Protein AF-A0A1J3FRQ9-F1 (afdb_monomer_lite)

Sequence (116 aa):
YATVSEAVNVISCWYEDKTEWGMSIGWVYGSVTEDVVTGFRMHEKGWRSFYCVTEPDAFRGTAPINLTDRLHQVLRWATGSVEIFFSRNNAVLAGRKLKFLQRISYLNVGIYPFTS

pLDDT: mean 84.5, std 7.15, range [55.25, 94.12]

InterPro domains:
  IPR005150 Cellulose synthase [PF03552] (2-116)
  IPR029044 Nucleotide-diphospho-sugar transferases [G3DSA:3.90.550.10] (18-64)

Secondary structure (DSSP, 8-state):
-HHHHHHHHHTSTTTTTTSSBTTTBSS-SS-TTHHHHHHHHHHHTT--------SS-S---PPP-SHHHHHHHHHHHHHHHHHHHHSTT-GGG--TTS-HHHHHHHHHHHHGGGG-

Structure (mmCIF, N/CA/C/O backbone):
data_AF-A0A1J3FRQ9-F1
#
_entry.id   AF-A0A1J3FRQ9-F1
#
loop_
_atom_site.group_PDB
_atom_site.id
_atom_site.type_symbol
_atom_site.label_atom_id
_atom_site.label_alt_id
_atom_site.label_comp_id
_atom_site.label_asym_id
_atom_site.label_entity_id
_atom_site.label_seq_id
_atom_site.pdbx_PDB_ins_code
_atom_site.Cartn_x
_atom_site.Cartn_y
_atom_site.Cartn_z
_atom_site.occupancy
_atom_site.B_iso_or_equiv
_atom_site.auth_seq_id
_atom_site.auth_comp_id
_atom_site.auth_asym_id
_atom_site.auth_atom_id
_atom_site.pdbx_PDB_model_num
ATOM 1 N N . TYR A 1 1 ? -30.056 15.696 -3.832 1.00 63.34 1 TYR A N 1
ATOM 2 C CA . TYR A 1 1 ? -29.509 16.663 -2.857 1.00 63.34 1 TYR A CA 1
ATOM 3 C C . TYR A 1 1 ? -29.026 15.999 -1.570 1.00 63.34 1 TYR A C 1
ATOM 5 O O . TYR A 1 1 ? -27.914 16.305 -1.169 1.00 63.34 1 TYR A O 1
ATOM 13 N N . ALA A 1 2 ? -29.771 15.060 -0.966 1.00 81.00 2 ALA A N 1
ATOM 14 C CA . ALA A 1 2 ? -29.331 14.351 0.249 1.00 81.00 2 ALA A CA 1
ATOM 15 C C . ALA A 1 2 ? -27.987 13.606 0.087 1.00 81.00 2 ALA A C 1
ATOM 17 O O . ALA A 1 2 ? -27.070 13.817 0.871 1.00 81.00 2 ALA A O 1
ATOM 18 N N . THR A 1 3 ? -27.819 12.848 -0.999 1.00 88.19 3 THR A N 1
ATOM 19 C CA . THR A 1 3 ? -26.600 12.058 -1.268 1.00 88.19 3 THR A CA 1
ATOM 20 C C . THR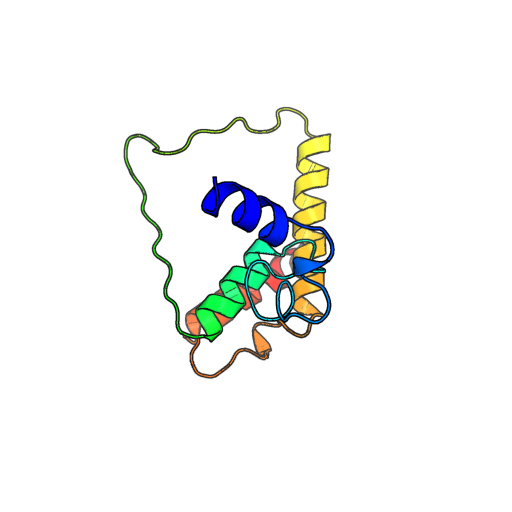 A 1 3 ? -25.328 12.897 -1.422 1.00 88.19 3 THR A C 1
ATOM 22 O O . THR A 1 3 ? -24.250 12.471 -1.026 1.00 88.19 3 THR A O 1
ATOM 25 N N . VAL A 1 4 ? -25.437 14.111 -1.973 1.00 92.88 4 VAL A N 1
ATOM 26 C CA . VAL A 1 4 ? -24.292 15.027 -2.121 1.00 92.88 4 VAL A CA 1
ATOM 27 C C . VAL A 1 4 ? -23.865 15.572 -0.759 1.00 92.88 4 VAL A C 1
ATOM 29 O O . VAL A 1 4 ? -22.675 15.641 -0.476 1.00 92.88 4 VAL A O 1
ATOM 32 N N . SER A 1 5 ? -24.826 15.911 0.103 1.00 91.12 5 SER A N 1
ATOM 33 C CA . SER A 1 5 ? -24.529 16.362 1.465 1.00 91.12 5 SER A CA 1
ATOM 34 C C . SER A 1 5 ? -23.865 15.265 2.300 1.00 91.12 5 SER A C 1
ATOM 36 O O . SER A 1 5 ? -22.962 15.553 3.078 1.00 91.12 5 SER A O 1
ATOM 38 N N . GLU A 1 6 ? -24.286 14.010 2.135 1.00 93.00 6 GLU A N 1
ATOM 39 C CA . GLU A 1 6 ? -23.662 12.869 2.812 1.00 93.00 6 GLU A CA 1
ATOM 40 C C . GLU A 1 6 ? -22.234 12.627 2.319 1.00 93.00 6 GLU A C 1
ATOM 42 O O . GLU A 1 6 ? -21.334 12.443 3.135 1.00 93.00 6 GLU A O 1
ATOM 47 N N . ALA A 1 7 ? -21.999 12.704 1.006 1.00 94.12 7 ALA A N 1
ATOM 48 C CA . ALA A 1 7 ? -20.657 12.571 0.446 1.00 94.12 7 ALA A CA 1
ATOM 49 C C . ALA A 1 7 ? -19.692 13.630 1.007 1.00 94.12 7 ALA A C 1
ATOM 51 O O . ALA A 1 7 ? -18.568 13.290 1.368 1.00 94.12 7 ALA A O 1
ATOM 52 N N . VAL A 1 8 ? -20.142 14.886 1.149 1.00 93.62 8 VAL A N 1
ATOM 53 C CA . VAL A 1 8 ? -19.346 15.970 1.760 1.00 93.62 8 VAL A CA 1
ATOM 54 C C . VAL A 1 8 ? -18.977 15.655 3.213 1.00 93.62 8 VAL A C 1
ATOM 56 O O . VAL A 1 8 ? -17.856 15.931 3.634 1.00 93.62 8 VAL A O 1
ATOM 59 N N . ASN A 1 9 ? -19.879 15.035 3.974 1.00 91.69 9 ASN A N 1
ATOM 60 C CA . ASN A 1 9 ? -19.593 14.650 5.356 1.00 91.69 9 ASN A CA 1
ATOM 61 C C . ASN A 1 9 ? -18.565 13.509 5.443 1.00 91.69 9 ASN A C 1
ATOM 63 O O . ASN A 1 9 ? -17.697 13.538 6.316 1.00 91.69 9 ASN A O 1
ATOM 67 N N . VAL A 1 10 ? -18.627 12.528 4.536 1.00 92.50 10 VAL A N 1
ATOM 68 C CA . VAL A 1 10 ? -17.710 11.371 4.524 1.00 92.50 10 VAL A CA 1
ATOM 69 C C . VAL A 1 10 ? -16.278 11.761 4.134 1.00 92.50 10 VAL A C 1
ATOM 71 O O . VAL A 1 10 ? -15.336 11.140 4.606 1.00 92.50 10 VAL A O 1
ATOM 74 N N . ILE A 1 11 ? -16.087 12.813 3.331 1.00 93.88 11 ILE A N 1
ATOM 75 C CA . ILE A 1 11 ? -14.746 13.318 2.967 1.00 93.88 11 ILE A CA 1
ATOM 76 C C . ILE A 1 11 ? -14.187 14.354 3.955 1.00 93.88 11 ILE A C 1
ATOM 78 O O . ILE A 1 11 ? -13.154 14.970 3.690 1.00 93.88 11 ILE A O 1
ATOM 82 N N . SER A 1 12 ? -14.889 14.621 5.058 1.00 93.38 12 SER A N 1
ATOM 83 C CA . SER A 1 12 ? -14.450 15.616 6.037 1.00 93.38 12 SER A CA 1
ATOM 84 C C . SER A 1 12 ? -13.185 15.160 6.774 1.00 93.38 12 SER A C 1
ATOM 86 O O . SER A 1 12 ? -12.974 13.972 7.004 1.00 93.38 12 SER A O 1
ATOM 88 N N . CYS A 1 13 ? -12.349 16.112 7.200 1.00 91.56 13 CYS A N 1
ATOM 89 C CA . CYS A 1 13 ? -11.085 15.815 7.887 1.00 91.56 13 CYS A CA 1
ATOM 90 C C . CYS A 1 13 ? -11.250 15.073 9.222 1.00 91.56 13 CYS A C 1
ATOM 92 O O . CYS A 1 13 ? -10.310 14.440 9.685 1.00 91.56 13 CYS A O 1
ATOM 94 N N . TRP A 1 14 ? -12.437 15.137 9.826 1.00 91.12 14 TRP A N 1
ATOM 95 C CA . TRP A 1 14 ? -12.762 14.468 11.085 1.00 91.12 14 TRP A CA 1
ATOM 96 C C . TRP A 1 14 ? -13.296 13.049 10.882 1.00 91.12 14 TRP A C 1
ATOM 98 O O . TRP A 1 14 ? -13.512 12.341 11.860 1.00 91.12 14 TRP A O 1
ATOM 108 N N . TYR A 1 15 ? -13.561 12.627 9.641 1.00 89.31 15 TYR A N 1
ATOM 109 C CA . TYR A 1 15 ? -14.200 11.338 9.376 1.00 89.31 15 TYR A CA 1
ATOM 110 C C . TYR A 1 15 ? -13.356 10.156 9.865 1.00 89.31 15 TYR A C 1
ATOM 112 O O . TYR A 1 15 ? -13.896 9.158 10.337 1.00 89.31 15 TYR A O 1
ATOM 120 N N . GLU A 1 16 ? -12.033 10.281 9.785 1.00 90.25 16 GLU A N 1
ATOM 121 C CA . GLU A 1 16 ? -11.104 9.226 10.186 1.00 90.25 16 GLU A CA 1
ATOM 122 C C . GLU A 1 16 ? -10.760 9.262 11.687 1.00 90.25 16 GLU A C 1
ATOM 124 O O . GLU A 1 16 ? -10.190 8.299 12.211 1.00 90.25 16 GLU A O 1
ATOM 129 N N . ASP A 1 17 ? -11.158 10.309 12.419 1.00 90.19 17 ASP A N 1
ATOM 130 C CA . ASP A 1 17 ? -10.833 10.449 13.839 1.00 90.19 17 ASP A CA 1
ATOM 131 C C . ASP A 1 17 ? -11.455 9.329 14.679 1.00 90.19 17 ASP A C 1
ATOM 133 O O . ASP A 1 17 ? -12.663 9.089 14.667 1.00 90.19 17 ASP A O 1
ATOM 137 N N . LYS A 1 18 ? -10.607 8.663 15.475 1.00 88.50 18 LYS A N 1
ATOM 138 C CA . LYS A 1 18 ? -10.972 7.516 16.332 1.00 88.50 18 LYS A CA 1
ATOM 139 C C . LYS A 1 18 ? -11.576 6.331 15.567 1.00 88.50 18 LYS A C 1
ATOM 141 O O . LYS A 1 18 ? -12.221 5.477 16.175 1.00 88.50 18 LYS A O 1
ATOM 146 N N . THR A 1 19 ? -11.357 6.260 14.259 1.00 91.38 19 THR A N 1
ATOM 147 C CA . THR A 1 19 ? -11.739 5.107 13.444 1.00 91.38 19 THR A CA 1
ATOM 148 C C . THR A 1 19 ? -10.556 4.159 13.239 1.00 91.38 19 THR A C 1
ATOM 150 O O . THR A 1 19 ? -9.425 4.454 13.623 1.00 91.38 19 THR A O 1
ATOM 153 N N . GLU A 1 20 ? -10.808 3.000 12.627 1.00 89.50 20 GLU A N 1
ATOM 154 C CA . GLU A 1 20 ? -9.746 2.063 12.233 1.00 89.50 20 GLU A CA 1
ATOM 155 C C . GLU A 1 20 ? -9.206 2.306 10.809 1.00 89.50 20 GLU A C 1
ATOM 157 O O . GLU A 1 20 ? -8.407 1.498 10.312 1.00 89.50 20 GLU A O 1
ATOM 162 N N . TRP A 1 21 ? -9.628 3.391 10.144 1.00 89.44 21 TRP A N 1
ATOM 163 C CA . TRP A 1 21 ? -9.068 3.814 8.857 1.00 89.44 21 TRP A CA 1
ATOM 164 C C . TRP A 1 21 ? -7.566 4.072 8.997 1.00 89.44 21 TRP A C 1
ATOM 166 O O . TRP A 1 21 ? -7.104 4.581 10.017 1.00 89.44 21 TRP A O 1
ATOM 176 N N . GLY A 1 22 ? -6.774 3.608 8.031 1.00 84.56 22 GLY A N 1
ATOM 177 C CA . GLY A 1 22 ? -5.314 3.711 8.095 1.00 84.56 22 GLY A CA 1
ATOM 178 C C . GLY A 1 22 ? -4.633 2.657 8.968 1.00 84.56 22 GLY A C 1
ATOM 179 O O . GLY A 1 22 ? -3.501 2.245 8.714 1.00 84.56 22 GLY A O 1
ATOM 180 N N . MET A 1 23 ? -5.331 2.182 10.002 1.00 84.44 23 MET A N 1
ATOM 181 C CA . MET A 1 23 ? -4.791 1.269 11.008 1.00 84.44 23 MET A CA 1
ATOM 182 C C . MET A 1 23 ? -5.080 -0.194 10.687 1.00 84.44 23 MET A C 1
ATOM 184 O O . MET A 1 23 ? -4.165 -1.015 10.730 1.00 84.44 23 MET A O 1
ATOM 188 N N . SER A 1 24 ? -6.331 -0.543 10.379 1.00 80.25 24 SER A N 1
ATOM 189 C CA . SER A 1 24 ? -6.769 -1.922 10.088 1.00 80.25 24 SER A CA 1
ATOM 190 C C . SER A 1 24 ? -7.585 -2.029 8.787 1.00 80.25 24 SER A C 1
ATOM 192 O O . SER A 1 24 ? -7.651 -3.114 8.177 1.00 80.25 24 SER A O 1
ATOM 194 N N . ILE A 1 25 ? -8.167 -0.899 8.366 1.00 86.06 25 ILE A N 1
ATOM 195 C CA . ILE A 1 25 ? -9.053 -0.731 7.216 1.00 86.06 25 ILE A CA 1
ATOM 196 C C . ILE A 1 25 ? -8.402 0.220 6.210 1.00 86.06 25 ILE A C 1
ATOM 198 O O . ILE A 1 25 ? -7.873 1.265 6.579 1.00 86.06 25 ILE A O 1
ATOM 202 N N . GLY A 1 26 ? -8.494 -0.139 4.930 1.00 88.19 26 GLY A N 1
ATOM 203 C CA . GLY A 1 26 ? -7.982 0.671 3.832 1.00 88.19 26 GLY A CA 1
ATOM 204 C C . GLY A 1 26 ? -6.470 0.558 3.648 1.00 88.19 26 GLY A C 1
ATOM 205 O O . GLY A 1 26 ? -5.872 -0.496 3.880 1.00 88.19 26 GLY A O 1
ATOM 206 N N . TRP A 1 27 ? -5.903 1.655 3.165 1.00 86.88 27 TRP A N 1
ATOM 207 C CA . TRP A 1 27 ? -4.481 1.875 2.940 1.00 86.88 27 TRP A CA 1
ATOM 208 C C . TRP A 1 27 ? -3.758 2.018 4.290 1.00 86.88 27 TRP A C 1
ATOM 210 O O . TRP A 1 27 ? -4.307 2.618 5.208 1.00 86.88 27 TRP A O 1
ATOM 220 N N . VAL A 1 28 ? -2.611 1.357 4.476 1.00 85.75 28 VAL A N 1
ATOM 221 C CA . VAL A 1 28 ? -1.918 1.314 5.776 1.00 85.75 28 VAL A CA 1
ATOM 222 C C . VAL A 1 28 ? -1.032 2.538 5.986 1.00 85.75 28 VAL A C 1
ATOM 224 O O . VAL A 1 28 ? 0.022 2.667 5.367 1.00 85.75 28 VAL A O 1
ATOM 227 N N . TYR A 1 29 ? -1.383 3.362 6.969 1.00 85.25 29 TYR A N 1
ATOM 228 C CA . TYR A 1 29 ? -0.668 4.606 7.241 1.00 85.25 29 TYR A CA 1
ATOM 229 C C . TYR A 1 29 ? 0.692 4.384 7.907 1.00 85.25 29 TYR A C 1
ATOM 231 O O . TYR A 1 29 ? 0.924 3.402 8.618 1.00 85.25 29 TYR A O 1
ATOM 239 N N . GLY A 1 30 ? 1.581 5.362 7.716 1.00 77.38 30 GLY A N 1
ATOM 240 C CA . GLY A 1 30 ? 2.863 5.431 8.415 1.00 77.38 30 GLY A CA 1
ATOM 241 C C . GLY A 1 30 ? 3.938 4.492 7.873 1.00 77.38 30 GLY A C 1
ATOM 242 O O . GLY A 1 30 ? 4.825 4.135 8.636 1.00 77.38 30 GLY A O 1
ATOM 243 N N . SER A 1 31 ? 3.862 4.092 6.596 1.00 76.88 31 SER A N 1
ATOM 244 C CA . SER A 1 31 ? 4.953 3.403 5.897 1.00 76.88 31 SER A CA 1
ATOM 245 C C . SER A 1 31 ? 5.248 4.050 4.547 1.00 76.88 31 SER A C 1
ATOM 247 O O . SER A 1 31 ? 4.332 4.364 3.791 1.00 76.88 31 SER A O 1
ATOM 249 N N . VAL A 1 32 ? 6.533 4.192 4.207 1.00 75.94 32 VAL A N 1
ATOM 250 C CA . VAL A 1 32 ? 6.976 4.675 2.883 1.00 75.94 32 VAL A CA 1
ATOM 251 C C . VAL A 1 32 ? 6.582 3.700 1.760 1.00 75.94 32 VAL A C 1
ATOM 253 O O . VAL A 1 32 ? 6.446 4.095 0.603 1.00 75.94 32 VAL A O 1
ATOM 256 N N . THR A 1 33 ? 6.370 2.432 2.109 1.00 78.88 33 THR A N 1
ATOM 257 C CA . THR A 1 33 ? 5.987 1.310 1.230 1.00 78.88 33 THR A CA 1
ATOM 258 C C . THR A 1 33 ? 4.643 0.722 1.645 1.00 78.88 33 THR A C 1
ATOM 260 O O . THR A 1 33 ? 4.453 -0.490 1.781 1.00 78.88 33 THR A O 1
ATOM 263 N N . GLU A 1 34 ? 3.701 1.618 1.903 1.00 84.19 34 GLU A N 1
ATOM 264 C CA . GLU A 1 34 ? 2.327 1.306 2.270 1.00 84.19 34 GLU A CA 1
ATOM 265 C C . GLU A 1 34 ? 1.645 0.330 1.287 1.00 84.19 34 GLU A C 1
ATOM 267 O O . GLU A 1 34 ? 0.859 -0.518 1.711 1.00 84.19 34 GLU A O 1
ATOM 272 N N . ASP A 1 35 ? 1.961 0.392 -0.006 1.00 86.19 35 ASP A N 1
ATOM 273 C CA . ASP A 1 35 ? 1.442 -0.502 -1.046 1.00 86.19 35 ASP A CA 1
ATOM 274 C C . ASP A 1 35 ? 1.765 -1.979 -0.762 1.00 86.19 35 ASP A C 1
ATOM 276 O O . ASP A 1 35 ? 0.874 -2.840 -0.752 1.00 86.19 35 ASP A O 1
ATOM 280 N N . VAL A 1 36 ? 3.027 -2.272 -0.443 1.00 85.19 36 VAL A N 1
ATOM 281 C CA . VAL A 1 36 ? 3.491 -3.621 -0.096 1.00 85.19 36 VAL A CA 1
ATOM 282 C C . VAL A 1 36 ? 2.865 -4.083 1.220 1.00 85.19 36 VAL A C 1
ATOM 284 O O . VAL A 1 36 ? 2.396 -5.222 1.323 1.00 85.19 36 VAL A O 1
ATOM 287 N N . VAL A 1 37 ? 2.813 -3.198 2.220 1.00 85.06 37 VAL A N 1
ATOM 288 C CA . VAL A 1 37 ? 2.270 -3.485 3.558 1.00 85.06 37 VAL A CA 1
ATOM 289 C C . VAL A 1 37 ? 0.770 -3.781 3.507 1.00 85.06 37 VAL A C 1
ATOM 291 O O . VAL A 1 37 ? 0.296 -4.732 4.140 1.00 85.06 37 VAL A O 1
ATOM 294 N N . THR A 1 38 ? 0.024 -3.000 2.730 1.00 87.88 38 THR A N 1
ATOM 295 C CA . THR A 1 38 ? -1.420 -3.163 2.539 1.00 87.88 38 THR A CA 1
ATOM 296 C C . THR A 1 38 ? -1.713 -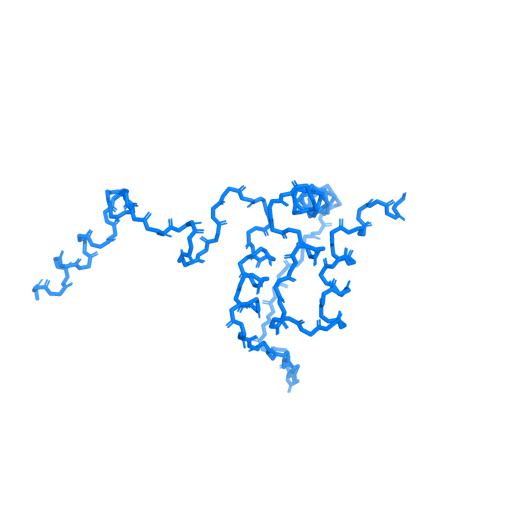4.491 1.846 1.00 87.88 38 THR A C 1
ATOM 298 O O . THR A 1 38 ? -2.505 -5.294 2.351 1.00 87.88 38 THR A O 1
ATOM 301 N N . GLY A 1 39 ? -1.001 -4.793 0.752 1.00 88.94 39 GLY A N 1
ATOM 302 C CA . GLY A 1 39 ? -1.123 -6.073 0.052 1.00 88.94 39 GLY A CA 1
ATOM 303 C C . GLY A 1 39 ? -0.780 -7.273 0.942 1.00 88.94 39 GLY A C 1
ATOM 304 O O . GLY A 1 39 ? -1.497 -8.277 0.941 1.00 88.94 39 GLY A O 1
ATOM 305 N N . PHE A 1 40 ? 0.270 -7.160 1.762 1.00 87.25 40 PHE A N 1
ATOM 306 C CA . PHE A 1 40 ? 0.637 -8.185 2.740 1.00 87.25 40 PHE A CA 1
ATOM 307 C C . PHE A 1 40 ? -0.492 -8.451 3.746 1.00 87.25 40 PHE A C 1
ATOM 309 O O . PHE A 1 40 ? -0.889 -9.606 3.923 1.00 87.25 40 PHE A O 1
ATOM 316 N N . ARG A 1 41 ? -1.078 -7.405 4.348 1.00 86.12 41 ARG A N 1
ATOM 317 C CA . ARG A 1 41 ? -2.196 -7.557 5.299 1.00 86.12 41 ARG A CA 1
ATOM 318 C C . ARG A 1 41 ? -3.439 -8.164 4.660 1.00 86.12 41 ARG A C 1
ATOM 320 O O . ARG A 1 41 ? -4.120 -8.977 5.286 1.00 86.12 41 ARG A O 1
ATOM 327 N N . MET A 1 42 ? -3.749 -7.803 3.415 1.00 89.56 42 MET A N 1
ATOM 328 C CA . MET A 1 42 ? -4.848 -8.432 2.680 1.00 89.56 42 MET A CA 1
ATOM 329 C C . MET A 1 42 ? -4.585 -9.929 2.491 1.00 89.56 42 MET A C 1
ATOM 331 O O . MET A 1 42 ? -5.439 -10.759 2.805 1.00 89.56 42 MET A O 1
ATOM 335 N N . HIS A 1 43 ? -3.388 -10.314 2.055 1.00 90.19 43 HIS A N 1
ATOM 336 C CA . HIS A 1 43 ? -3.064 -11.729 1.899 1.00 90.19 43 HIS A CA 1
ATOM 337 C C . HIS A 1 43 ? -3.033 -12.493 3.232 1.00 90.19 43 HIS A C 1
ATOM 339 O O . HIS A 1 43 ? -3.462 -13.646 3.283 1.00 90.19 43 HIS A O 1
ATOM 345 N N . GLU A 1 44 ? -2.619 -11.860 4.332 1.00 86.19 44 GLU A N 1
ATOM 346 C CA . GLU A 1 44 ? -2.697 -12.451 5.672 1.00 86.19 44 GLU A CA 1
ATOM 347 C C . GLU A 1 44 ? -4.148 -12.715 6.110 1.00 86.19 44 GLU A C 1
ATOM 349 O O . GLU A 1 44 ? -4.444 -13.745 6.725 1.00 86.19 44 GLU A O 1
ATOM 354 N N . LYS A 1 45 ? -5.090 -11.848 5.716 1.00 87.50 45 LYS A N 1
ATOM 355 C CA . LYS A 1 45 ? -6.534 -12.072 5.909 1.00 87.50 45 LYS A CA 1
ATOM 356 C C . LYS A 1 45 ? -7.087 -13.214 5.032 1.00 87.50 45 LYS A C 1
ATOM 358 O O . LYS A 1 45 ? -8.201 -13.673 5.284 1.00 87.50 45 LYS A O 1
ATOM 363 N N . GLY A 1 46 ? -6.304 -13.739 4.084 1.00 88.38 46 GLY A N 1
ATOM 364 C CA . GLY A 1 46 ? -6.644 -14.882 3.227 1.00 88.38 46 GLY A CA 1
ATOM 365 C C . GLY A 1 46 ? -7.031 -14.513 1.794 1.00 88.38 46 GLY A C 1
ATOM 366 O O . GLY A 1 46 ? -7.430 -15.393 1.027 1.00 88.38 46 GLY A O 1
ATOM 367 N N . TRP A 1 47 ? -6.913 -13.236 1.420 1.00 91.12 47 TRP A N 1
ATOM 368 C CA . TRP A 1 47 ? -7.164 -12.782 0.054 1.00 91.12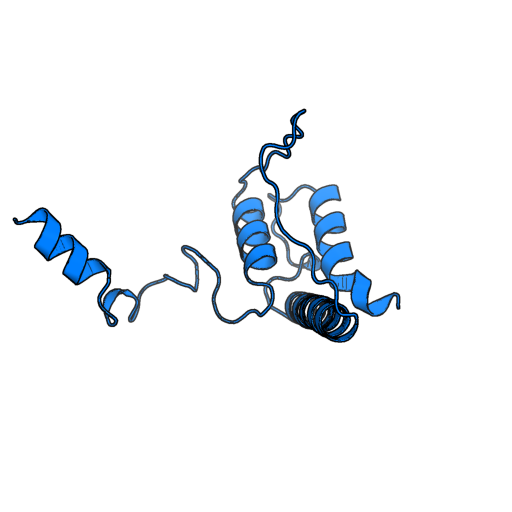 47 TRP A CA 1
ATOM 369 C C . TRP A 1 47 ? -6.123 -13.347 -0.921 1.00 91.12 47 TRP A C 1
ATOM 371 O O . TRP A 1 47 ? -5.016 -13.726 -0.532 1.00 91.12 47 TRP A O 1
ATOM 381 N N . ARG A 1 48 ? -6.479 -13.410 -2.207 1.00 90.25 48 ARG A N 1
ATOM 382 C CA . ARG A 1 48 ? -5.599 -13.873 -3.289 1.00 90.25 48 ARG A CA 1
ATOM 383 C C . ARG A 1 48 ? -5.538 -12.815 -4.382 1.00 90.25 48 ARG A C 1
ATOM 385 O O . ARG A 1 48 ? -6.578 -12.331 -4.814 1.00 90.25 48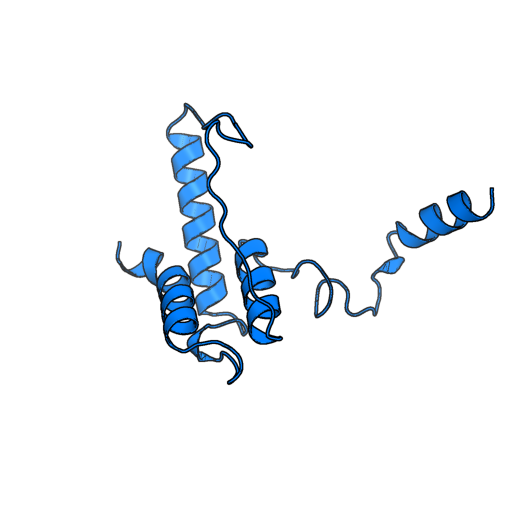 ARG A O 1
ATOM 392 N N . SER A 1 49 ? -4.330 -12.487 -4.820 1.00 91.62 49 SER A N 1
ATOM 393 C CA . SER A 1 49 ? -4.076 -11.629 -5.977 1.00 91.62 49 SER A CA 1
ATOM 394 C C . SER A 1 49 ? -3.887 -12.462 -7.245 1.00 91.62 49 SER A C 1
ATOM 396 O O . SER A 1 49 ? -3.514 -13.636 -7.187 1.00 91.62 49 SER A O 1
ATOM 398 N N . PHE A 1 50 ? -4.144 -11.838 -8.393 1.00 91.81 50 PHE A N 1
ATOM 399 C CA . PHE A 1 50 ? -3.886 -12.392 -9.718 1.00 91.81 50 PHE A CA 1
ATOM 400 C C . PHE A 1 50 ? -3.036 -11.405 -10.512 1.00 91.81 50 PHE A C 1
ATOM 402 O O . PHE A 1 50 ? -3.265 -10.199 -10.451 1.00 91.81 50 PHE A O 1
ATOM 409 N N . TYR A 1 51 ? -2.072 -11.929 -11.262 1.00 90.81 51 TYR A N 1
ATOM 410 C CA . TYR A 1 51 ? -1.261 -11.158 -12.195 1.00 90.81 51 TYR A CA 1
ATOM 411 C C . TYR A 1 51 ? -1.660 -11.556 -13.616 1.00 90.81 51 TYR A C 1
ATOM 413 O O . TYR A 1 51 ? -1.591 -12.734 -13.964 1.00 90.81 51 TYR A O 1
ATOM 421 N N . CYS A 1 52 ? -2.128 -10.589 -14.404 1.00 91.50 52 CYS A N 1
ATOM 422 C CA . CYS A 1 52 ? -2.597 -10.801 -15.769 1.00 91.50 52 CYS A CA 1
ATOM 423 C C . CYS A 1 52 ? -1.724 -9.990 -16.725 1.00 91.50 52 CYS A C 1
ATOM 425 O O . CYS A 1 52 ? -1.629 -8.770 -16.587 1.00 91.50 52 CYS A O 1
ATOM 427 N N . VAL A 1 53 ? -1.100 -10.672 -17.681 1.00 90.88 53 VAL A N 1
ATOM 428 C CA . VAL A 1 53 ? -0.343 -10.045 -18.767 1.00 90.88 53 VAL A CA 1
ATOM 429 C C . VAL A 1 53 ? -1.214 -10.099 -20.011 1.00 90.88 53 VAL A C 1
ATOM 431 O O . VAL A 1 53 ? -1.734 -11.157 -20.361 1.00 90.88 53 VAL A O 1
ATOM 434 N N . THR A 1 54 ? -1.399 -8.947 -20.644 1.00 90.56 54 THR A N 1
ATOM 435 C CA . THR A 1 54 ? -2.211 -8.795 -21.855 1.00 90.56 54 THR A CA 1
ATOM 436 C C . THR A 1 54 ? -1.321 -8.303 -22.979 1.00 90.56 54 THR A C 1
ATOM 438 O O . THR A 1 54 ? -0.393 -7.535 -22.736 1.00 90.56 54 THR A O 1
ATOM 441 N N . GLU A 1 55 ? -1.602 -8.756 -24.194 1.00 89.69 55 GLU A N 1
ATOM 442 C CA . GLU A 1 55 ? -0.990 -8.227 -25.405 1.00 89.69 55 GLU A CA 1
ATOM 443 C C . GLU A 1 55 ? -2.119 -7.638 -26.263 1.00 89.69 55 GLU A C 1
ATOM 445 O O . GLU A 1 55 ? -3.032 -8.380 -26.642 1.00 89.69 55 GLU A O 1
ATOM 450 N N . PRO A 1 56 ? -2.133 -6.318 -26.530 1.00 88.31 56 PRO A N 1
ATOM 451 C CA . PRO A 1 56 ? -1.143 -5.293 -26.164 1.00 88.31 56 PRO A CA 1
ATOM 452 C C . PRO A 1 56 ? -1.207 -4.859 -24.687 1.00 88.31 56 PRO A C 1
ATOM 454 O O . PRO A 1 56 ? -2.207 -5.096 -24.011 1.00 88.31 56 PRO A O 1
ATOM 457 N N . ASP A 1 57 ? -0.164 -4.167 -24.206 1.00 88.00 57 ASP A N 1
ATOM 458 C CA . ASP A 1 57 ? -0.108 -3.664 -22.825 1.00 88.00 57 ASP A CA 1
ATOM 459 C C . ASP A 1 57 ? -1.329 -2.796 -22.484 1.00 88.00 57 ASP A C 1
ATOM 461 O O . ASP A 1 57 ? -1.513 -1.713 -23.047 1.00 88.00 57 ASP A O 1
ATOM 465 N N . ALA A 1 58 ? -2.132 -3.232 -21.512 1.00 89.50 58 ALA A N 1
ATOM 466 C CA . ALA A 1 58 ? -3.305 -2.485 -21.056 1.00 89.50 58 ALA A CA 1
ATOM 467 C C . ALA A 1 58 ? -2.959 -1.159 -20.346 1.00 89.50 58 ALA A C 1
ATOM 469 O O . ALA A 1 58 ? -3.768 -0.232 -20.342 1.00 89.50 58 ALA A O 1
ATOM 470 N N . PHE A 1 59 ? -1.763 -1.053 -19.754 1.00 90.75 59 PHE A N 1
ATOM 471 C CA . PHE A 1 59 ? -1.300 0.138 -19.039 1.00 90.75 59 PHE A CA 1
ATOM 472 C C . PHE A 1 59 ? 0.091 0.547 -19.531 1.00 90.75 59 PHE A C 1
ATOM 474 O O . PHE A 1 59 ? 1.038 -0.231 -19.444 1.00 90.75 59 PHE A O 1
ATOM 481 N N . ARG A 1 60 ? 0.225 1.786 -20.016 1.00 88.62 60 ARG A N 1
ATOM 482 C CA . ARG A 1 60 ? 1.498 2.378 -20.458 1.00 88.62 60 ARG A CA 1
ATOM 483 C C . ARG A 1 60 ? 1.772 3.664 -19.689 1.00 88.62 60 ARG A C 1
ATOM 485 O O . ARG A 1 60 ? 0.888 4.504 -19.559 1.00 88.62 60 ARG A O 1
ATOM 492 N N . GLY A 1 61 ? 3.000 3.819 -19.202 1.00 88.00 61 GLY A N 1
ATOM 493 C CA . GLY A 1 61 ? 3.455 5.000 -18.468 1.00 88.00 61 GLY A CA 1
ATOM 494 C C . GLY A 1 61 ? 4.840 5.453 -18.923 1.00 88.00 61 GLY A C 1
ATOM 495 O O . GLY A 1 61 ? 5.565 4.709 -19.581 1.00 88.00 61 GLY A O 1
ATOM 496 N N . THR A 1 62 ? 5.210 6.682 -18.575 1.00 88.38 62 THR A N 1
ATOM 497 C CA . THR A 1 62 ? 6.520 7.263 -18.895 1.00 88.38 62 THR A CA 1
ATOM 498 C C . THR A 1 62 ? 7.534 6.962 -17.796 1.00 88.38 62 THR A C 1
ATOM 500 O O . THR A 1 62 ? 7.288 7.260 -16.627 1.00 88.38 62 THR A O 1
ATOM 503 N N . ALA A 1 63 ? 8.690 6.409 -18.166 1.00 84.69 63 ALA A N 1
ATOM 504 C CA . ALA A 1 63 ? 9.802 6.194 -17.243 1.00 84.69 63 ALA A CA 1
ATOM 505 C C . ALA A 1 63 ? 10.647 7.475 -17.075 1.00 84.69 63 ALA A C 1
ATOM 507 O O . ALA A 1 63 ? 10.754 8.261 -18.020 1.00 84.69 63 ALA A O 1
ATOM 508 N N . PRO A 1 64 ? 11.267 7.695 -15.900 1.00 76.56 64 PRO A N 1
ATOM 509 C CA . PRO A 1 64 ? 12.176 8.819 -15.703 1.00 76.56 64 PRO A CA 1
ATOM 510 C C . PRO A 1 64 ? 13.407 8.684 -16.611 1.00 76.56 64 PRO A C 1
ATOM 512 O O . PRO A 1 64 ? 14.033 7.628 -16.668 1.00 76.56 64 PRO A O 1
ATOM 515 N N . ILE A 1 65 ? 13.752 9.770 -17.306 1.00 84.25 65 ILE A N 1
ATOM 516 C CA . ILE A 1 65 ? 14.901 9.839 -18.230 1.00 84.25 65 ILE A CA 1
ATOM 517 C C . ILE A 1 65 ? 16.188 10.198 -17.466 1.00 84.25 65 ILE A C 1
ATOM 519 O O . ILE A 1 65 ? 17.290 9.841 -17.875 1.00 84.25 65 ILE A O 1
ATOM 523 N N . ASN A 1 66 ? 16.048 10.900 -16.337 1.00 86.75 66 ASN A N 1
ATOM 524 C CA . ASN A 1 66 ? 17.159 11.383 -15.529 1.00 86.75 66 ASN A CA 1
ATOM 525 C C . ASN A 1 66 ? 17.633 10.327 -14.515 1.00 86.75 66 ASN A C 1
ATOM 527 O O . ASN A 1 66 ? 16.832 9.717 -13.801 1.00 86.75 66 ASN A O 1
ATOM 531 N N . LEU A 1 67 ? 18.953 10.161 -14.408 1.00 85.81 67 LEU A N 1
ATOM 532 C CA . LEU A 1 67 ? 19.579 9.219 -13.481 1.00 85.81 67 LEU A CA 1
ATOM 533 C C . LEU A 1 67 ? 19.315 9.592 -12.016 1.00 85.81 67 LEU A C 1
ATOM 535 O O . LEU A 1 67 ? 19.060 8.707 -11.202 1.00 85.81 67 LEU A O 1
ATOM 539 N N . THR A 1 68 ? 19.327 10.884 -11.680 1.00 86.94 68 THR A N 1
ATOM 540 C CA . THR A 1 68 ? 19.111 11.349 -10.300 1.00 86.94 68 THR A CA 1
ATOM 541 C C . THR A 1 68 ? 17.733 10.942 -9.779 1.00 86.94 68 THR A C 1
ATOM 543 O O . THR A 1 68 ? 17.621 10.387 -8.685 1.00 86.94 68 THR A O 1
ATOM 546 N N . ASP A 1 69 ? 16.691 11.123 -10.592 1.00 84.50 69 ASP A N 1
ATOM 547 C CA . ASP A 1 69 ? 15.320 10.754 -10.224 1.00 84.50 69 ASP A CA 1
ATOM 548 C C . ASP A 1 69 ? 15.184 9.242 -10.044 1.00 84.50 69 ASP A C 1
ATOM 550 O O . ASP A 1 69 ? 14.505 8.764 -9.128 1.00 84.50 69 ASP A O 1
ATOM 554 N N . ARG A 1 70 ? 15.891 8.471 -10.880 1.00 83.81 70 ARG A N 1
ATOM 555 C CA . ARG A 1 70 ? 15.914 7.016 -10.766 1.00 83.81 70 ARG A CA 1
ATOM 556 C C . ARG A 1 70 ? 16.615 6.549 -9.490 1.00 83.81 70 ARG A C 1
ATOM 558 O O . ARG A 1 70 ? 16.104 5.646 -8.829 1.00 83.81 70 ARG A O 1
ATOM 565 N N . LEU A 1 71 ? 17.735 7.167 -9.115 1.00 87.00 71 LEU A N 1
ATOM 566 C CA . LEU A 1 71 ? 18.452 6.848 -7.875 1.00 87.00 71 LEU A CA 1
ATOM 567 C C . LEU A 1 71 ? 17.613 7.176 -6.637 1.00 87.00 71 LEU A C 1
ATOM 569 O O . LEU A 1 71 ? 17.491 6.336 -5.747 1.00 87.00 71 LEU A O 1
ATOM 573 N N . HIS A 1 72 ? 16.961 8.341 -6.604 1.00 87.19 72 HIS A N 1
ATOM 574 C CA . HIS A 1 72 ? 16.044 8.694 -5.516 1.00 87.19 72 HIS A CA 1
ATOM 575 C C . HIS A 1 72 ? 14.876 7.707 -5.403 1.00 87.19 72 HIS A C 1
ATOM 577 O O . HIS A 1 72 ? 14.454 7.368 -4.298 1.00 87.19 72 HIS A O 1
ATOM 583 N N . GLN A 1 73 ? 14.350 7.215 -6.526 1.00 84.62 73 GLN A N 1
ATOM 584 C CA . GLN A 1 73 ? 13.286 6.213 -6.516 1.00 84.62 73 GLN A CA 1
ATOM 585 C C . GLN A 1 73 ? 13.749 4.884 -5.908 1.00 84.62 73 GLN A C 1
ATOM 587 O O . GLN A 1 73 ? 13.061 4.344 -5.044 1.00 84.62 73 GLN A O 1
ATOM 592 N N . VAL A 1 74 ? 14.913 4.378 -6.322 1.00 86.81 74 VAL A N 1
ATOM 593 C CA . VAL A 1 74 ? 15.471 3.132 -5.774 1.00 86.81 74 VAL A CA 1
ATOM 594 C C . VAL A 1 74 ? 15.790 3.283 -4.288 1.00 86.81 74 VAL A C 1
ATOM 596 O O . VAL A 1 74 ? 15.485 2.380 -3.511 1.00 86.81 74 VAL A O 1
ATOM 599 N N . LEU A 1 75 ? 16.323 4.438 -3.877 1.00 87.00 75 LEU A N 1
ATOM 600 C CA . LEU A 1 75 ? 16.575 4.737 -2.470 1.00 87.00 75 LEU A CA 1
ATOM 601 C C . LEU A 1 75 ? 15.281 4.680 -1.648 1.00 87.00 75 LEU A C 1
ATOM 603 O O . LEU A 1 75 ? 15.257 4.012 -0.620 1.00 87.00 75 LEU A O 1
ATOM 607 N N . ARG A 1 76 ? 14.185 5.295 -2.121 1.00 86.62 76 ARG A N 1
ATOM 608 C CA . ARG A 1 76 ? 12.880 5.224 -1.435 1.00 86.62 76 ARG A CA 1
ATOM 609 C C . ARG A 1 76 ? 12.382 3.789 -1.278 1.00 86.62 76 ARG A C 1
ATOM 611 O O . ARG A 1 76 ? 11.887 3.438 -0.210 1.00 86.62 76 ARG A O 1
ATOM 618 N N . TRP A 1 77 ? 12.535 2.959 -2.309 1.00 86.19 77 TRP A N 1
ATOM 619 C CA . TRP A 1 77 ? 12.165 1.544 -2.232 1.00 86.19 77 TRP A CA 1
ATOM 620 C C . TRP A 1 77 ? 13.012 0.785 -1.210 1.00 86.19 77 TRP A C 1
ATOM 622 O O . TRP A 1 77 ? 12.470 0.031 -0.404 1.00 86.19 77 TRP A O 1
ATOM 632 N N . ALA A 1 78 ? 14.328 1.010 -1.209 1.00 85.56 78 ALA A N 1
ATOM 633 C CA . ALA A 1 78 ? 15.234 0.393 -0.248 1.00 85.56 78 ALA A CA 1
ATOM 634 C C . ALA A 1 78 ? 14.888 0.799 1.193 1.00 85.56 78 ALA A C 1
ATOM 636 O O . ALA A 1 78 ? 14.761 -0.065 2.058 1.00 85.56 78 ALA A O 1
ATOM 637 N N . THR A 1 79 ? 14.659 2.092 1.441 1.00 85.69 79 THR A N 1
ATOM 638 C CA . THR A 1 79 ? 14.264 2.605 2.759 1.00 85.69 79 THR A CA 1
ATOM 639 C C . THR A 1 79 ? 12.955 1.988 3.241 1.00 85.69 79 THR A C 1
ATOM 641 O O . THR A 1 79 ? 12.907 1.496 4.366 1.00 85.69 79 THR A O 1
ATOM 644 N N . GLY A 1 80 ? 11.916 1.950 2.402 1.00 84.44 80 GLY A N 1
ATOM 645 C CA . GLY A 1 80 ? 10.643 1.341 2.793 1.00 84.44 80 GLY A CA 1
ATOM 646 C C . GLY A 1 80 ? 10.752 -0.169 3.031 1.00 84.44 80 GLY A C 1
ATOM 647 O O . GLY A 1 80 ? 10.186 -0.700 3.978 1.00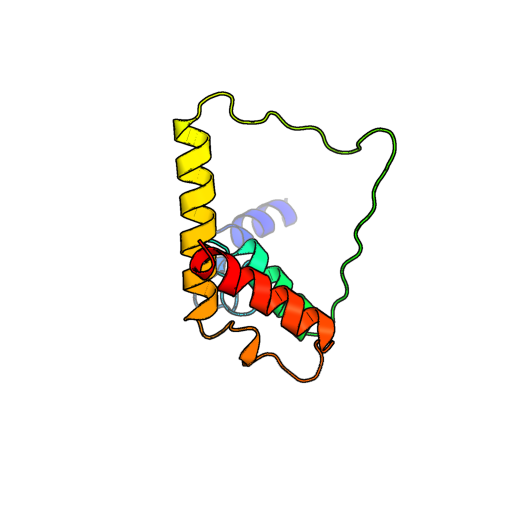 84.44 80 GLY A O 1
ATOM 648 N N . SER A 1 81 ? 11.580 -0.873 2.261 1.00 83.62 81 SER A N 1
ATOM 649 C CA . SER A 1 81 ? 11.804 -2.312 2.461 1.00 83.62 81 SER A CA 1
ATOM 650 C C . SER A 1 81 ? 12.489 -2.621 3.797 1.00 83.62 81 SER A C 1
ATOM 652 O O . SER A 1 81 ? 12.088 -3.550 4.501 1.00 83.62 81 SER A O 1
ATOM 654 N N . VAL A 1 82 ? 13.462 -1.794 4.196 1.00 83.50 82 VAL A N 1
ATOM 655 C CA . VAL A 1 82 ? 14.081 -1.856 5.530 1.00 83.50 82 VAL A CA 1
ATOM 656 C C . VAL A 1 82 ? 13.061 -1.514 6.624 1.00 83.50 82 VAL A C 1
ATOM 658 O O . VAL A 1 82 ? 13.009 -2.191 7.650 1.00 83.50 82 VAL A O 1
ATOM 661 N N . GLU A 1 83 ? 12.211 -0.510 6.403 1.00 83.56 83 GLU A N 1
ATOM 662 C CA . GLU A 1 83 ? 11.136 -0.135 7.328 1.00 83.56 83 GLU A CA 1
ATOM 663 C C . GLU A 1 83 ? 10.153 -1.295 7.564 1.00 83.56 83 GLU A C 1
ATOM 665 O O . GLU A 1 83 ? 9.845 -1.617 8.712 1.00 83.56 83 GLU A O 1
ATOM 670 N N . ILE A 1 84 ? 9.718 -1.987 6.504 1.00 81.19 84 ILE A N 1
ATOM 671 C CA . ILE A 1 84 ? 8.854 -3.176 6.601 1.00 81.19 84 ILE A CA 1
ATOM 672 C C . ILE A 1 84 ? 9.525 -4.274 7.427 1.00 81.19 84 ILE A C 1
ATOM 674 O O . ILE A 1 84 ? 8.868 -4.903 8.259 1.00 81.19 84 ILE A O 1
ATOM 678 N N . PHE A 1 85 ? 10.822 -4.503 7.214 1.00 78.94 85 PHE A N 1
ATOM 679 C CA . PHE A 1 85 ? 11.569 -5.544 7.916 1.00 78.94 85 PHE A CA 1
ATOM 680 C C . PHE A 1 85 ? 11.620 -5.308 9.436 1.00 78.94 85 PHE A C 1
ATOM 682 O O . PHE A 1 85 ? 11.446 -6.254 10.210 1.00 78.94 85 PHE A O 1
ATOM 689 N N . PHE A 1 86 ? 11.805 -4.056 9.869 1.00 78.31 86 PHE A N 1
ATOM 690 C CA . PHE A 1 86 ? 11.811 -3.678 11.289 1.00 78.31 86 PHE A CA 1
ATOM 691 C C . PHE A 1 86 ? 10.416 -3.401 11.875 1.00 78.31 86 PHE A C 1
ATOM 693 O O . PHE A 1 86 ? 10.269 -3.295 13.094 1.00 78.31 86 PHE A O 1
ATOM 700 N N . SER A 1 87 ? 9.385 -3.298 11.039 1.00 76.06 87 SER A N 1
ATOM 701 C CA . SER A 1 87 ? 8.008 -3.056 11.468 1.00 76.06 87 SER A CA 1
ATOM 702 C C . SER A 1 87 ? 7.330 -4.318 12.026 1.00 76.06 87 SER A C 1
ATOM 704 O O . SER A 1 87 ? 7.755 -5.456 11.818 1.00 76.06 87 SER A O 1
ATOM 706 N N . ARG A 1 88 ? 6.189 -4.129 12.706 1.00 68.06 88 ARG A N 1
ATOM 707 C CA . ARG A 1 88 ? 5.286 -5.220 13.133 1.00 68.06 88 ARG A CA 1
ATOM 708 C C . ARG A 1 88 ? 4.729 -6.031 11.959 1.00 68.06 88 ARG A C 1
ATOM 710 O O . ARG A 1 88 ? 4.262 -7.146 12.164 1.00 68.06 88 ARG A O 1
ATOM 717 N N . ASN A 1 89 ? 4.793 -5.492 10.747 1.00 67.06 89 ASN A N 1
ATOM 718 C CA . ASN A 1 89 ? 4.338 -6.117 9.508 1.00 67.06 89 ASN A CA 1
ATOM 719 C C . ASN A 1 89 ? 5.410 -7.011 8.847 1.00 67.06 89 ASN A C 1
ATOM 721 O O . ASN A 1 89 ? 5.481 -7.104 7.623 1.00 67.06 89 ASN A O 1
ATOM 725 N N . ASN A 1 90 ? 6.253 -7.672 9.642 1.00 67.94 90 ASN A N 1
ATOM 726 C CA . ASN A 1 90 ? 7.319 -8.522 9.125 1.00 67.94 90 ASN A CA 1
ATOM 727 C C . ASN A 1 90 ? 6.770 -9.870 8.611 1.00 67.94 90 ASN A C 1
ATOM 729 O O . ASN A 1 90 ? 5.987 -10.545 9.283 1.00 67.94 90 ASN A O 1
ATOM 733 N N . ALA A 1 91 ? 7.252 -10.312 7.446 1.00 67.25 91 ALA A N 1
ATOM 734 C CA . ALA A 1 91 ? 6.954 -11.616 6.854 1.00 67.25 91 ALA A CA 1
ATOM 735 C C . ALA A 1 91 ? 7.290 -12.808 7.776 1.00 67.25 91 ALA A C 1
ATOM 737 O O . ALA A 1 91 ? 6.658 -13.862 7.672 1.00 67.25 91 ALA A O 1
ATOM 738 N N . VAL A 1 92 ? 8.245 -12.644 8.703 1.00 68.62 92 VAL A N 1
ATOM 739 C CA . VAL A 1 92 ? 8.586 -13.650 9.730 1.00 68.62 92 VAL A CA 1
ATOM 740 C C . VAL A 1 92 ? 7.444 -13.846 10.735 1.00 68.62 92 VAL A C 1
ATOM 742 O O . VAL A 1 92 ? 7.210 -14.963 11.194 1.00 68.62 92 VAL A O 1
ATOM 745 N N . LEU A 1 93 ? 6.689 -12.784 11.031 1.00 68.25 93 LEU A N 1
ATOM 746 C CA . LEU A 1 93 ? 5.551 -12.794 11.957 1.00 68.25 93 LEU A CA 1
ATOM 747 C C . LEU A 1 93 ? 4.223 -13.165 11.270 1.00 68.25 93 LEU A C 1
ATOM 749 O O . LEU A 1 93 ? 3.178 -13.160 11.917 1.00 68.25 93 LEU A O 1
ATOM 753 N N . ALA A 1 94 ? 4.248 -13.510 9.977 1.00 73.69 94 ALA A N 1
ATOM 754 C CA . ALA A 1 94 ? 3.046 -13.752 9.185 1.00 73.69 94 ALA A CA 1
ATOM 755 C C . ALA A 1 94 ? 2.181 -14.914 9.719 1.00 73.69 94 ALA A C 1
ATOM 757 O O . ALA A 1 94 ? 2.648 -16.044 9.930 1.00 73.69 94 ALA A O 1
ATOM 758 N N . GLY A 1 95 ? 0.872 -14.672 9.839 1.00 72.69 95 GLY A N 1
ATOM 759 C CA . GLY A 1 95 ? -0.118 -15.648 10.294 1.00 72.69 95 GLY A CA 1
ATOM 760 C C . GLY A 1 95 ? -0.295 -16.872 9.380 1.00 72.69 95 GLY A C 1
ATOM 761 O O . GLY A 1 95 ? 0.011 -16.854 8.184 1.00 72.69 95 GLY A O 1
ATOM 762 N N . ARG A 1 96 ? -0.816 -17.982 9.938 1.00 72.75 96 ARG A N 1
ATOM 763 C CA . ARG A 1 96 ? -0.937 -19.331 9.306 1.00 72.75 96 ARG A CA 1
ATOM 764 C C . ARG A 1 96 ? -1.703 -19.382 7.974 1.00 72.75 96 ARG A C 1
ATOM 766 O O . ARG A 1 96 ? -1.61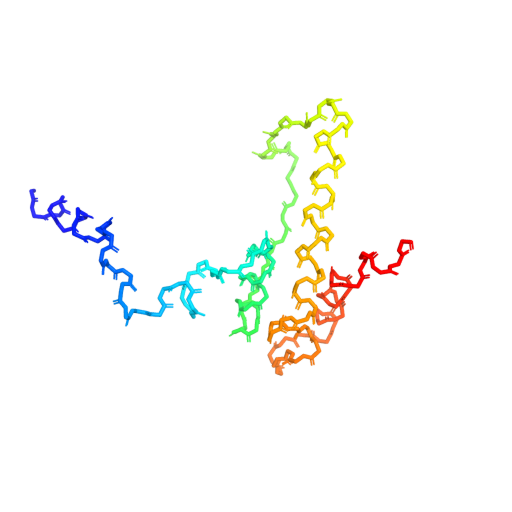5 -20.385 7.277 1.00 72.75 96 ARG A O 1
ATOM 773 N N . LYS A 1 97 ? -2.437 -18.325 7.620 1.00 81.50 97 LYS A N 1
ATOM 774 C CA . LYS A 1 97 ? -3.219 -18.228 6.377 1.00 81.50 97 LYS A CA 1
ATOM 775 C C . LYS A 1 97 ? -2.364 -17.932 5.138 1.00 81.50 97 LYS A C 1
ATOM 777 O O . LYS A 1 97 ? -2.786 -18.256 4.031 1.00 81.50 97 LYS A O 1
ATOM 782 N N . LEU A 1 98 ? -1.167 -17.362 5.311 1.00 85.12 98 LEU A N 1
ATOM 783 C CA . LEU A 1 98 ? -0.250 -17.091 4.203 1.00 85.12 98 LEU A CA 1
ATOM 784 C C . LEU A 1 98 ? 0.512 -18.360 3.800 1.00 85.12 98 LEU A C 1
ATOM 786 O O . LEU A 1 98 ? 1.100 -19.024 4.659 1.00 85.12 98 LEU A O 1
ATOM 790 N N . LYS A 1 99 ? 0.555 -18.673 2.499 1.00 86.69 99 LYS A N 1
ATOM 791 C CA . LYS A 1 99 ? 1.308 -19.829 1.980 1.00 86.69 99 LYS A CA 1
ATOM 792 C C . LYS A 1 99 ? 2.799 -19.685 2.295 1.00 86.69 99 LYS A C 1
ATOM 794 O O . LYS A 1 99 ? 3.346 -18.592 2.202 1.00 86.69 99 LYS A O 1
ATOM 799 N N . PHE A 1 100 ? 3.481 -20.793 2.583 1.00 84.62 100 PHE A N 1
ATOM 800 C CA . PHE A 1 100 ? 4.908 -20.781 2.934 1.00 84.62 100 PHE A CA 1
ATOM 801 C C . PHE A 1 100 ? 5.787 -20.082 1.880 1.00 84.62 100 PHE A C 1
ATOM 803 O O . PHE A 1 100 ? 6.529 -19.164 2.215 1.00 84.62 100 PHE A O 1
ATOM 810 N N . LEU A 1 101 ? 5.631 -20.429 0.598 1.00 88.31 101 LEU A N 1
ATOM 811 C CA . LEU A 1 101 ? 6.375 -19.776 -0.490 1.00 88.31 101 LEU A CA 1
ATOM 812 C C . LEU A 1 101 ? 6.045 -18.282 -0.622 1.00 88.31 101 LEU A C 1
ATOM 814 O O . LEU A 1 101 ? 6.921 -17.476 -0.914 1.00 88.31 101 LEU A O 1
ATOM 818 N N . GLN A 1 102 ? 4.797 -17.898 -0.350 1.00 87.56 102 GLN A N 1
ATOM 819 C CA . GLN A 1 102 ? 4.385 -16.497 -0.358 1.00 87.56 102 GLN A CA 1
ATOM 820 C C . GLN A 1 102 ? 5.066 -15.715 0.773 1.00 87.56 102 GLN A C 1
ATOM 822 O O . GLN A 1 102 ? 5.505 -14.593 0.551 1.00 87.56 102 GLN A O 1
ATOM 827 N N . ARG A 1 103 ? 5.240 -16.320 1.957 1.00 86.19 103 ARG A N 1
ATOM 828 C CA . ARG A 1 103 ? 6.009 -15.716 3.061 1.00 86.19 103 ARG A CA 1
ATOM 829 C C . ARG A 1 103 ? 7.466 -15.489 2.681 1.00 86.19 103 ARG A C 1
ATOM 831 O O . ARG A 1 103 ? 7.983 -14.410 2.937 1.00 86.19 103 ARG A O 1
ATOM 838 N N . ILE A 1 104 ? 8.104 -16.472 2.043 1.00 86.12 104 ILE A N 1
ATOM 839 C CA . ILE A 1 104 ? 9.487 -16.333 1.563 1.00 86.12 104 ILE A CA 1
ATOM 840 C C . ILE A 1 104 ? 9.585 -15.205 0.531 1.00 86.12 104 ILE A C 1
ATOM 842 O O . ILE A 1 104 ? 10.508 -14.402 0.601 1.00 86.12 104 ILE A O 1
ATOM 846 N N . SER A 1 105 ? 8.618 -15.099 -0.385 1.00 87.69 105 SER A N 1
ATOM 847 C CA . SER A 1 105 ? 8.579 -14.005 -1.361 1.00 87.69 105 SER A CA 1
ATOM 848 C C . SER A 1 105 ? 8.512 -12.634 -0.683 1.00 87.69 105 SER A C 1
ATOM 850 O O . SER A 1 105 ? 9.252 -11.737 -1.068 1.00 87.69 105 SER A O 1
ATOM 852 N N . TYR A 1 106 ? 7.671 -12.471 0.342 1.00 86.50 106 TYR A N 1
ATOM 853 C CA . TYR A 1 106 ? 7.600 -11.224 1.111 1.00 86.50 106 TYR A CA 1
ATOM 854 C C . TYR A 1 106 ? 8.870 -10.950 1.918 1.00 86.50 106 TYR A C 1
ATOM 856 O O . TYR A 1 106 ? 9.297 -9.804 2.020 1.00 86.50 106 TYR A O 1
ATOM 864 N N . LEU A 1 107 ? 9.497 -11.995 2.459 1.00 85.00 107 LEU A N 1
ATOM 865 C CA . LEU A 1 107 ? 10.764 -11.869 3.168 1.00 85.00 107 LEU A CA 1
ATOM 866 C C . LEU A 1 107 ? 11.886 -11.400 2.230 1.00 85.00 107 LEU A C 1
ATOM 868 O O . LEU A 1 107 ? 12.664 -10.533 2.605 1.00 85.00 107 LEU A O 1
ATOM 872 N N . ASN A 1 108 ? 11.934 -11.919 1.001 1.00 85.81 108 ASN A N 1
ATOM 873 C CA . ASN A 1 108 ? 12.893 -11.482 -0.015 1.00 85.81 108 ASN A CA 1
ATOM 874 C C . ASN A 1 108 ? 12.733 -9.981 -0.322 1.00 85.81 108 ASN A C 1
ATOM 876 O O . ASN A 1 108 ? 13.720 -9.254 -0.337 1.00 85.81 108 ASN A O 1
ATOM 880 N N . VAL A 1 109 ? 11.493 -9.486 -0.427 1.00 82.88 109 VAL A N 1
ATOM 881 C CA . VAL A 1 109 ? 11.221 -8.048 -0.610 1.00 82.88 109 VAL A CA 1
ATOM 882 C C . VAL A 1 109 ? 11.735 -7.196 0.562 1.00 82.88 109 VAL A C 1
ATOM 884 O O . VAL A 1 109 ? 12.198 -6.087 0.345 1.00 82.88 109 VAL A O 1
ATOM 887 N N . GLY A 1 110 ? 11.718 -7.693 1.798 1.00 79.69 110 GLY A N 1
ATOM 888 C CA . GLY A 1 110 ? 12.333 -6.977 2.926 1.00 79.69 110 GLY A CA 1
ATOM 889 C C . GLY A 1 110 ? 13.866 -7.052 2.945 1.00 79.69 110 GLY A C 1
ATOM 890 O O . GLY A 1 110 ? 14.524 -6.136 3.432 1.00 79.69 110 GLY A O 1
ATOM 891 N N . ILE A 1 111 ? 14.441 -8.142 2.422 1.00 80.81 111 ILE A N 1
ATOM 892 C CA . ILE A 1 111 ? 15.878 -8.443 2.515 1.00 80.81 111 ILE A CA 1
ATOM 893 C C . ILE A 1 111 ? 16.683 -7.913 1.319 1.00 80.81 111 ILE A C 1
ATOM 895 O O . ILE A 1 111 ? 17.874 -7.658 1.479 1.00 80.81 111 ILE A O 1
ATOM 899 N N . TYR A 1 112 ? 16.076 -7.686 0.149 1.00 80.38 112 TYR A N 1
ATOM 900 C CA . TYR A 1 112 ? 16.821 -7.272 -1.050 1.00 80.38 112 TYR A CA 1
ATOM 901 C C . TYR A 1 112 ? 17.726 -6.034 -0.869 1.00 80.38 112 TYR A C 1
ATOM 903 O O . TYR A 1 112 ? 18.781 -6.000 -1.503 1.00 80.38 112 TYR A O 1
ATOM 911 N N . PRO A 1 113 ? 17.410 -5.025 -0.025 1.00 78.56 113 PRO A N 1
ATOM 912 C CA . PRO A 1 113 ? 18.327 -3.905 0.178 1.00 78.56 113 PRO A CA 1
ATOM 913 C C . PRO A 1 113 ? 19.627 -4.333 0.869 1.00 78.56 113 PRO A C 1
ATOM 915 O O . PRO A 1 113 ? 20.674 -3.744 0.618 1.00 78.56 113 PRO A O 1
ATOM 918 N N . PHE A 1 114 ? 19.571 -5.371 1.709 1.00 73.19 114 PHE A N 1
ATOM 919 C CA . PHE A 1 114 ? 20.704 -5.888 2.480 1.00 73.19 114 PHE A CA 1
ATOM 920 C C . PHE A 1 114 ? 21.640 -6.784 1.664 1.00 73.19 114 PHE A C 1
ATOM 922 O O . PHE A 1 114 ? 22.729 -7.098 2.130 1.00 73.19 114 PHE A O 1
ATOM 929 N N . THR A 1 115 ? 21.227 -7.213 0.469 1.00 71.44 115 THR A N 1
ATOM 930 C CA . THR A 1 115 ? 22.058 -8.020 -0.441 1.00 71.44 115 THR A CA 1
ATOM 931 C C . THR A 1 115 ? 22.877 -7.174 -1.423 1.00 71.44 115 THR A C 1
ATOM 933 O O . THR A 1 115 ? 23.403 -7.725 -2.388 1.00 71.44 115 THR A O 1
ATOM 936 N N . SER A 1 116 ? 22.942 -5.856 -1.202 1.00 55.25 116 SER A N 1
ATOM 937 C CA . SER A 1 116 ? 23.704 -4.896 -2.017 1.00 55.25 116 SER A CA 1
ATOM 938 C C . SER A 1 116 ? 25.179 -4.840 -1.630 1.00 55.25 116 SER A C 1
ATOM 940 O O . SER A 1 116 ? 25.475 -5.010 -0.426 1.00 55.25 116 SER A O 1
#

Organism: Noccaea caerulescens (NCBI:txid107243)

Foldseek 3Di:
DVVVVVVVVCPDPCNCPPHCVLPLDDFPPDFLPSVLLVVLSCVLVQDDDDDDDDPPGPDDDDDDPDPVVVVVVVVSQLVRLCVCCPDPSQLVNRDPSHDPVNSVVSNCSSCVSVVD

Radius of gyration: 18.17 Å; chains: 1; bounding box: 53×37×42 Å